Protein AF-A0A2N0QCL2-F1 (afdb_monomer_lite)

Structure (mmCIF, N/CA/C/O backbone):
data_AF-A0A2N0QCL2-F1
#
_entry.id   AF-A0A2N0QCL2-F1
#
loop_
_atom_site.group_PDB
_atom_site.id
_atom_site.type_symbol
_atom_site.label_atom_id
_atom_site.label_alt_id
_atom_site.label_comp_id
_atom_site.label_asym_id
_atom_site.label_entity_id
_atom_site.label_seq_id
_atom_site.pdbx_PDB_ins_code
_atom_site.Cartn_x
_atom_site.Cartn_y
_atom_site.Cartn_z
_atom_site.occupancy
_atom_site.B_iso_or_equiv
_atom_site.auth_seq_id
_atom_site.auth_comp_id
_atom_site.auth_asym_id
_atom_site.auth_atom_id
_atom_site.pdbx_PDB_model_num
ATOM 1 N N . MET A 1 1 ? 1.467 -8.585 22.815 1.00 69.25 1 MET A N 1
ATOM 2 C CA . MET A 1 1 ? 0.796 -7.620 21.915 1.00 69.25 1 MET A CA 1
ATOM 3 C C . MET A 1 1 ? 0.814 -8.079 20.454 1.00 69.25 1 MET A C 1
ATOM 5 O O . MET A 1 1 ? -0.259 -8.303 19.916 1.00 69.25 1 MET A O 1
ATOM 9 N N . SER A 1 2 ? 1.983 -8.338 19.846 1.00 77.62 2 SER A N 1
ATOM 10 C CA . SER A 1 2 ? 2.096 -8.771 18.433 1.00 77.62 2 SER A CA 1
ATOM 11 C C . SER A 1 2 ? 1.215 -9.978 18.052 1.00 77.62 2 SER A C 1
ATOM 13 O O . SER A 1 2 ? 0.513 -9.924 17.049 1.00 77.62 2 SER A O 1
ATOM 15 N N . LYS A 1 3 ? 1.160 -11.037 18.879 1.00 84.88 3 LYS A N 1
ATOM 16 C CA . LYS A 1 3 ? 0.309 -12.215 18.609 1.00 84.88 3 LYS A CA 1
ATOM 17 C C . LYS A 1 3 ? -1.187 -11.872 18.526 1.00 84.88 3 LYS A C 1
ATOM 19 O O . LYS A 1 3 ? -1.846 -12.278 17.580 1.00 84.88 3 LYS A O 1
ATOM 24 N N . ILE A 1 4 ? -1.681 -11.070 19.472 1.00 85.31 4 ILE A N 1
ATOM 25 C CA . ILE A 1 4 ? -3.083 -10.624 19.520 1.00 85.31 4 ILE A CA 1
ATOM 26 C C . ILE A 1 4 ? -3.417 -9.817 18.263 1.00 85.31 4 ILE A C 1
ATOM 28 O O . ILE A 1 4 ? -4.418 -10.077 17.612 1.00 85.31 4 ILE A O 1
ATOM 32 N N . TYR A 1 5 ? -2.547 -8.884 17.870 1.00 85.88 5 TYR A N 1
ATOM 33 C CA . TYR A 1 5 ? -2.770 -8.076 16.671 1.00 85.88 5 TYR A CA 1
ATOM 34 C C . TYR A 1 5 ? -2.738 -8.889 15.380 1.00 85.88 5 TYR A C 1
ATOM 36 O O . TYR A 1 5 ? -3.537 -8.631 14.489 1.00 85.88 5 TYR A O 1
ATOM 44 N N . ARG A 1 6 ? -1.879 -9.906 15.274 1.00 85.31 6 ARG A N 1
ATOM 45 C CA . ARG A 1 6 ? -1.911 -10.824 14.125 1.00 85.31 6 ARG A CA 1
ATOM 46 C C . ARG A 1 6 ? -3.223 -11.600 14.034 1.00 85.31 6 ARG A C 1
ATOM 48 O O . ARG A 1 6 ? -3.680 -11.867 12.929 1.00 85.31 6 ARG A O 1
ATOM 55 N N . GLU A 1 7 ? -3.812 -11.953 15.174 1.00 86.06 7 GLU A N 1
ATOM 56 C CA . GLU A 1 7 ? -5.092 -12.664 15.232 1.00 86.06 7 GLU A CA 1
ATOM 57 C C . GLU A 1 7 ? -6.291 -11.736 14.977 1.00 86.06 7 GLU A C 1
ATOM 59 O O . GLU A 1 7 ? -7.210 -12.145 14.271 1.00 86.06 7 GLU A O 1
ATOM 64 N N . LEU A 1 8 ? -6.268 -10.498 15.487 1.00 85.75 8 LEU A N 1
ATOM 65 C CA . LEU A 1 8 ? -7.333 -9.502 15.301 1.00 85.75 8 LEU A CA 1
ATOM 66 C C . LEU A 1 8 ? -7.323 -8.870 13.901 1.00 85.75 8 LEU A C 1
ATOM 68 O O . LEU A 1 8 ? -8.377 -8.626 13.327 1.00 85.75 8 LEU A O 1
ATOM 72 N N . CYS A 1 9 ? -6.141 -8.607 13.342 1.00 89.94 9 CYS A N 1
ATOM 73 C CA . CYS A 1 9 ? -5.954 -7.838 12.108 1.00 89.94 9 CYS A CA 1
ATOM 74 C C . CYS A 1 9 ? -5.579 -8.728 10.909 1.00 89.94 9 CYS A C 1
ATOM 76 O O . CYS A 1 9 ? -4.683 -8.394 10.135 1.00 89.94 9 CYS A O 1
ATOM 78 N N . GLN A 1 10 ? -6.242 -9.874 10.727 1.00 89.50 10 GLN A N 1
ATOM 79 C CA . GLN A 1 10 ? -5.926 -10.821 9.637 1.00 89.50 10 GLN A CA 1
ATOM 80 C C . GLN A 1 10 ? -6.165 -10.242 8.231 1.00 89.50 10 GLN A C 1
ATOM 82 O O . GLN A 1 10 ? -5.576 -10.683 7.246 1.00 89.50 10 GLN A O 1
ATOM 87 N N . ASN A 1 11 ? -7.032 -9.239 8.135 1.00 93.88 11 ASN A N 1
ATOM 88 C CA . ASN A 1 11 ? -7.346 -8.464 6.935 1.00 93.88 11 ASN A CA 1
ATOM 89 C C . ASN A 1 11 ? -6.356 -7.315 6.668 1.00 93.88 11 ASN A C 1
ATOM 91 O O . ASN A 1 11 ? -6.542 -6.581 5.693 1.00 93.88 11 ASN A O 1
ATOM 95 N N . VAL A 1 12 ? -5.330 -7.156 7.510 1.00 96.81 12 VAL A N 1
ATOM 96 C CA . VAL A 1 12 ? -4.362 -6.060 7.450 1.00 96.81 12 VAL A CA 1
ATOM 97 C C . VAL A 1 12 ? -2.973 -6.603 7.126 1.00 96.81 12 VAL A C 1
ATOM 99 O O . VAL A 1 12 ? -2.451 -7.473 7.824 1.00 96.81 12 VAL A O 1
ATOM 102 N N . ILE A 1 13 ? -2.346 -6.075 6.077 1.00 97.44 13 ILE A N 1
ATOM 103 C CA . ILE A 1 13 ? -1.001 -6.483 5.656 1.00 97.44 13 ILE A CA 1
ATOM 104 C C . ILE A 1 13 ? -0.098 -5.257 5.625 1.00 97.44 13 ILE A C 1
ATOM 106 O O . ILE A 1 13 ? -0.361 -4.302 4.896 1.00 97.44 13 ILE A O 1
ATOM 110 N N . ARG A 1 14 ? 1.006 -5.301 6.375 1.00 97.31 14 ARG A N 1
ATOM 111 C CA . ARG A 1 14 ? 2.082 -4.319 6.235 1.00 97.31 14 ARG A CA 1
ATOM 112 C C . ARG A 1 14 ? 3.007 -4.748 5.102 1.00 97.31 14 ARG A C 1
ATOM 114 O O . ARG A 1 14 ? 3.580 -5.837 5.157 1.00 97.31 14 ARG A O 1
ATOM 121 N N . VAL A 1 15 ? 3.186 -3.863 4.131 1.00 97.75 15 VAL A N 1
ATOM 122 C CA . VAL A 1 15 ? 4.059 -4.025 2.973 1.00 97.75 15 VAL A CA 1
ATOM 123 C C . VAL A 1 15 ? 5.296 -3.147 3.142 1.00 97.75 15 VAL A C 1
ATOM 125 O O . VAL A 1 15 ? 5.194 -1.937 3.324 1.00 97.75 15 VAL A O 1
ATOM 128 N N . SER A 1 16 ? 6.475 -3.753 3.076 1.00 96.12 16 SER A N 1
ATOM 129 C CA . SER A 1 16 ? 7.761 -3.048 3.110 1.00 96.12 16 SER A CA 1
ATOM 130 C C . SER A 1 16 ? 8.711 -3.639 2.074 1.00 96.12 16 SER A C 1
ATOM 132 O O . SER A 1 16 ? 8.380 -4.631 1.425 1.00 96.12 16 SER A O 1
ATOM 134 N N . SER A 1 17 ? 9.865 -3.013 1.858 1.00 94.75 17 SER A N 1
ATOM 135 C CA . SER A 1 17 ? 10.848 -3.504 0.892 1.00 94.75 17 SER A CA 1
ATOM 136 C C . SER A 1 17 ? 12.263 -3.073 1.251 1.00 94.75 17 SER A C 1
ATOM 138 O O . SER A 1 17 ? 12.421 -2.066 1.948 1.00 94.75 17 SER A O 1
ATOM 140 N N . ASP A 1 18 ? 13.267 -3.805 0.767 1.00 92.31 18 ASP A N 1
ATOM 141 C CA . ASP A 1 18 ? 14.685 -3.487 0.995 1.00 92.31 18 ASP A CA 1
ATOM 142 C C . ASP A 1 18 ? 15.023 -2.081 0.483 1.00 92.31 18 ASP A C 1
ATOM 144 O O . ASP A 1 18 ? 15.682 -1.294 1.157 1.00 92.31 18 ASP A O 1
ATOM 148 N N . LEU A 1 19 ? 14.529 -1.753 -0.716 1.00 91.38 19 LEU A N 1
ATOM 149 C CA . LEU A 1 19 ? 14.790 -0.488 -1.400 1.00 91.38 19 LEU A CA 1
ATOM 150 C C . LEU A 1 19 ? 13.501 0.144 -1.925 1.00 91.38 19 LEU A C 1
ATOM 152 O O . LEU A 1 19 ? 12.490 -0.529 -2.160 1.00 91.38 19 LEU A O 1
ATOM 156 N N . SER A 1 20 ? 13.553 1.457 -2.155 1.00 91.25 20 SER A N 1
ATOM 157 C CA . SER A 1 20 ? 12.496 2.155 -2.886 1.00 91.25 20 SER A CA 1
ATOM 158 C C . SER A 1 20 ? 12.409 1.649 -4.333 1.00 91.25 20 SER A C 1
ATOM 160 O O . SER A 1 20 ? 13.387 1.164 -4.896 1.00 91.25 20 SER A O 1
ATOM 162 N N . GLY A 1 21 ? 11.221 1.728 -4.934 1.00 89.88 21 GLY A N 1
ATOM 163 C CA . GLY A 1 21 ? 10.994 1.295 -6.319 1.00 89.88 21 GLY A CA 1
ATOM 164 C C . GLY A 1 21 ? 10.817 -0.215 -6.536 1.00 89.88 21 GLY A C 1
ATOM 165 O O . GLY A 1 21 ? 10.602 -0.633 -7.665 1.00 89.88 21 GLY A O 1
ATOM 166 N N . GLN A 1 22 ? 10.817 -1.047 -5.488 1.00 92.94 22 GLN A N 1
ATOM 167 C CA . GLN A 1 22 ? 10.642 -2.510 -5.608 1.00 92.94 22 GLN A CA 1
ATOM 168 C C . GLN A 1 22 ? 9.177 -2.981 -5.774 1.00 92.94 22 GLN A C 1
ATOM 170 O O . GLN A 1 22 ? 8.870 -4.150 -5.565 1.00 92.94 22 GLN A O 1
ATOM 175 N N . GLY A 1 23 ? 8.255 -2.086 -6.146 1.00 94.12 2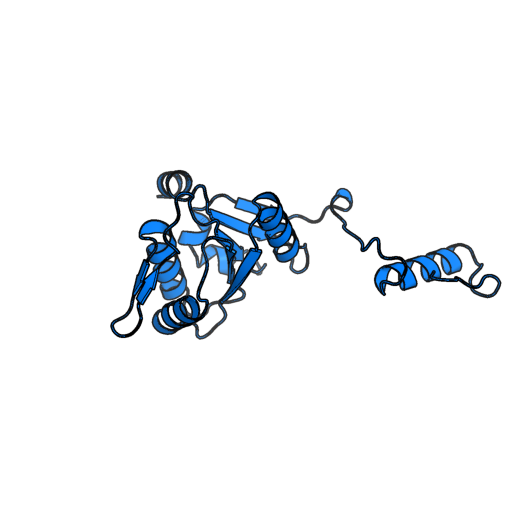3 GLY A N 1
ATOM 176 C CA . GLY A 1 23 ? 6.893 -2.469 -6.545 1.00 94.12 23 GLY A CA 1
ATOM 177 C C . GLY A 1 23 ? 5.877 -2.696 -5.417 1.00 94.12 23 GLY A C 1
ATOM 178 O O . GLY A 1 23 ? 4.867 -3.350 -5.659 1.00 94.12 23 GLY A O 1
ATOM 179 N N . LYS A 1 24 ? 6.085 -2.142 -4.211 1.00 95.94 24 LYS A N 1
ATOM 180 C CA . LYS A 1 24 ? 5.131 -2.238 -3.079 1.00 95.94 24 LYS A CA 1
ATOM 181 C C . LYS A 1 24 ? 3.706 -1.842 -3.477 1.00 95.94 24 LYS A C 1
ATOM 183 O O . LYS A 1 24 ? 2.782 -2.640 -3.331 1.00 95.94 24 LYS A O 1
ATOM 188 N N . THR A 1 25 ? 3.550 -0.655 -4.059 1.00 96.81 25 THR A N 1
ATOM 189 C CA . THR A 1 25 ? 2.250 -0.148 -4.509 1.00 96.81 25 THR A CA 1
ATOM 190 C C . THR A 1 25 ? 1.618 -1.043 -5.577 1.00 96.81 25 THR A C 1
ATOM 192 O O . THR A 1 25 ? 0.408 -1.257 -5.561 1.00 96.81 25 THR A O 1
ATOM 195 N N . GLU A 1 26 ? 2.414 -1.601 -6.492 1.00 95.25 26 GLU A N 1
ATOM 196 C CA . GLU A 1 26 ? 1.899 -2.480 -7.548 1.00 95.25 26 GLU A CA 1
ATOM 197 C C . GLU A 1 26 ? 1.416 -3.816 -6.977 1.00 95.25 26 GLU A C 1
ATOM 199 O O . GLU A 1 26 ? 0.309 -4.261 -7.274 1.00 95.25 26 GLU A O 1
ATOM 204 N N . TRP A 1 27 ? 2.178 -4.392 -6.046 1.00 96.06 27 TRP A N 1
ATOM 205 C CA . TRP A 1 27 ? 1.756 -5.576 -5.306 1.00 96.06 27 TRP A CA 1
ATOM 206 C C . TRP A 1 27 ? 0.440 -5.339 -4.545 1.00 96.06 27 TRP A C 1
ATOM 208 O O . TRP A 1 27 ? -0.441 -6.197 -4.560 1.00 96.06 27 TRP A O 1
ATOM 218 N N . ILE A 1 28 ? 0.256 -4.166 -3.923 1.00 97.94 28 ILE A N 1
ATOM 219 C CA . ILE A 1 28 ? -0.989 -3.808 -3.218 1.00 97.94 28 ILE A CA 1
ATOM 220 C C . ILE A 1 28 ? -2.177 -3.724 -4.182 1.00 97.94 28 ILE A C 1
ATOM 222 O O . ILE A 1 28 ? -3.268 -4.203 -3.848 1.00 97.94 28 ILE A O 1
ATOM 226 N N . LYS A 1 29 ? -1.989 -3.149 -5.378 1.00 97.06 29 LYS A N 1
ATOM 227 C CA . LYS A 1 29 ? -3.035 -3.128 -6.412 1.00 97.06 29 LYS A CA 1
ATOM 228 C C . LYS A 1 29 ? -3.433 -4.545 -6.804 1.00 97.06 29 LYS A C 1
ATOM 230 O O . LYS A 1 29 ? -4.614 -4.871 -6.765 1.00 97.06 29 LYS A O 1
ATOM 235 N N . GLU A 1 30 ? -2.465 -5.405 -7.104 1.00 95.75 30 GLU A N 1
ATOM 236 C CA . GLU A 1 30 ? -2.714 -6.802 -7.475 1.00 95.75 30 GLU A CA 1
ATOM 237 C C . GLU A 1 30 ? -3.406 -7.585 -6.357 1.00 95.75 30 GLU A C 1
ATOM 239 O O . GLU A 1 30 ? -4.395 -8.279 -6.599 1.00 95.75 30 GLU A O 1
ATOM 244 N N . ALA A 1 31 ? -2.941 -7.433 -5.115 1.00 97.00 31 ALA A N 1
ATOM 245 C CA . ALA A 1 31 ? -3.541 -8.068 -3.948 1.00 97.00 31 ALA A CA 1
ATOM 246 C C . ALA A 1 31 ? -4.987 -7.598 -3.719 1.00 97.00 31 ALA A C 1
ATOM 248 O O . ALA A 1 31 ? -5.844 -8.404 -3.342 1.00 97.00 31 ALA A O 1
ATOM 249 N N . SER A 1 32 ? -5.268 -6.316 -3.971 1.00 97.19 32 SER A N 1
ATOM 250 C CA . SER A 1 32 ? -6.617 -5.744 -3.921 1.00 97.19 32 SER A CA 1
ATOM 251 C C . SER A 1 32 ? -7.503 -6.299 -5.037 1.00 97.19 32 SER A C 1
ATOM 253 O O . SER A 1 32 ? -8.606 -6.774 -4.762 1.00 97.19 32 SER A O 1
ATOM 255 N N . PHE A 1 33 ? -7.008 -6.343 -6.277 1.00 96.56 33 PHE A N 1
ATOM 256 C CA . PHE A 1 33 ? -7.745 -6.887 -7.418 1.00 96.56 33 PHE A CA 1
ATOM 257 C C . PHE A 1 33 ? -8.042 -8.381 -7.273 1.00 96.56 33 PHE A C 1
ATOM 259 O O . PHE A 1 33 ? -9.161 -8.806 -7.555 1.00 96.56 33 PHE A O 1
ATOM 266 N N . ALA A 1 34 ? -7.107 -9.171 -6.737 1.00 96.44 34 ALA A N 1
ATOM 267 C CA . ALA A 1 34 ? -7.335 -10.582 -6.415 1.00 96.44 34 ALA A CA 1
ATOM 268 C C . ALA A 1 34 ? -8.482 -10.777 -5.403 1.00 96.44 34 ALA A C 1
ATOM 270 O O . ALA A 1 34 ? -9.162 -11.801 -5.410 1.00 96.44 34 ALA A O 1
ATOM 271 N N . LYS A 1 35 ? -8.736 -9.771 -4.556 1.00 94.94 35 LYS A N 1
ATOM 272 C CA . LYS A 1 35 ? -9.860 -9.710 -3.605 1.00 94.94 35 LYS A CA 1
ATOM 273 C C . LYS A 1 35 ? -11.104 -9.025 -4.179 1.00 94.94 35 LYS A C 1
ATOM 275 O O . LYS A 1 35 ? -12.062 -8.801 -3.442 1.00 94.94 35 LYS A O 1
ATOM 280 N N . LYS A 1 36 ? -11.102 -8.693 -5.475 1.00 95.62 36 LYS A N 1
ATOM 281 C CA . LYS A 1 36 ? -12.154 -7.930 -6.166 1.00 95.62 36 LYS A CA 1
ATOM 282 C C . LYS A 1 36 ? -12.425 -6.570 -5.503 1.00 95.62 36 LYS A C 1
ATOM 284 O O . LYS A 1 36 ? -13.572 -6.137 -5.422 1.00 95.62 36 LYS A O 1
ATOM 289 N N . LYS A 1 37 ? -11.374 -5.916 -4.998 1.00 96.31 37 LYS A N 1
ATOM 290 C CA . LYS A 1 37 ? -11.428 -4.585 -4.381 1.00 96.31 37 LYS A CA 1
ATOM 291 C C . LYS A 1 37 ? -10.654 -3.564 -5.207 1.00 96.31 37 LYS A C 1
ATOM 293 O O . LYS A 1 37 ? -9.654 -3.899 -5.841 1.00 96.31 37 LYS A O 1
ATOM 298 N N . ILE A 1 38 ? -11.101 -2.312 -5.152 1.00 96.25 38 ILE A N 1
ATOM 299 C CA . ILE A 1 38 ? -10.395 -1.165 -5.738 1.00 96.25 38 ILE A CA 1
ATOM 300 C C . ILE A 1 38 ? -9.546 -0.507 -4.636 1.00 96.25 38 ILE A C 1
ATOM 302 O O . ILE A 1 38 ? -10.113 -0.101 -3.623 1.00 96.25 38 ILE A O 1
ATOM 306 N N . PRO A 1 39 ? -8.217 -0.383 -4.783 1.00 97.12 39 PRO A N 1
ATOM 307 C CA . PRO A 1 39 ? -7.392 0.252 -3.760 1.00 97.12 39 PRO A CA 1
ATOM 308 C C . PRO A 1 39 ? -7.658 1.760 -3.687 1.00 97.12 39 PRO A C 1
ATOM 310 O O . PRO A 1 39 ? -7.592 2.470 -4.692 1.00 97.12 39 PRO A O 1
ATOM 313 N N . ARG A 1 40 ? -7.918 2.257 -2.478 1.00 97.56 40 ARG A N 1
ATOM 314 C CA . ARG A 1 40 ? -8.105 3.673 -2.157 1.00 97.56 40 ARG A CA 1
ATOM 315 C C . ARG A 1 40 ? -6.964 4.135 -1.256 1.00 97.56 40 ARG A C 1
ATOM 317 O O . ARG A 1 40 ? -6.845 3.678 -0.121 1.00 97.56 40 ARG A O 1
ATOM 324 N N . SER A 1 41 ? -6.124 5.027 -1.776 1.00 97.31 41 SER A N 1
ATOM 325 C CA . SER A 1 41 ? -4.902 5.459 -1.093 1.00 97.31 41 SER A CA 1
ATOM 326 C C . SER A 1 41 ? -5.133 6.622 -0.123 1.00 97.31 41 SER A C 1
ATOM 328 O O . SER A 1 41 ? -5.772 7.611 -0.476 1.00 97.31 41 SER A O 1
ATOM 330 N N . LEU A 1 42 ? -4.533 6.525 1.060 1.00 97.88 42 LEU A N 1
ATOM 331 C CA . LEU A 1 42 ? -4.364 7.567 2.066 1.00 97.88 42 LEU A CA 1
ATOM 332 C C . LEU A 1 42 ? -2.857 7.796 2.245 1.00 97.88 42 LEU A C 1
ATOM 334 O O . LEU A 1 42 ? -2.150 6.884 2.666 1.00 97.88 42 LEU A O 1
ATOM 338 N N . LEU A 1 43 ? -2.362 8.988 1.915 1.00 97.75 43 LEU A N 1
ATOM 339 C CA . LEU A 1 43 ? -0.952 9.345 2.091 1.00 97.75 43 LEU A CA 1
ATOM 340 C C . LEU A 1 43 ? -0.695 9.865 3.511 1.00 97.75 43 LEU A C 1
ATOM 342 O O . LEU A 1 43 ? -1.429 10.725 3.982 1.00 97.75 43 LEU A O 1
ATOM 346 N N . ILE A 1 44 ? 0.361 9.387 4.159 1.00 97.94 44 ILE A N 1
ATOM 347 C CA . ILE A 1 44 ? 0.889 9.923 5.413 1.00 97.94 44 ILE A CA 1
ATOM 348 C C . ILE A 1 44 ? 2.331 10.369 5.154 1.00 97.94 44 ILE A C 1
ATOM 350 O O . ILE A 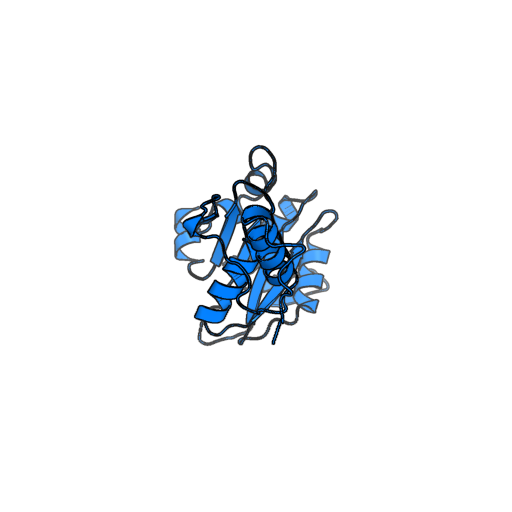1 44 ? 3.162 9.589 4.682 1.00 97.94 44 ILE A O 1
ATOM 354 N N . SER A 1 45 ? 2.596 11.638 5.434 1.00 96.56 45 SER A N 1
ATOM 355 C CA . SER A 1 45 ? 3.902 12.296 5.352 1.00 96.56 45 SER A CA 1
ATOM 356 C C . SER A 1 45 ? 4.101 13.170 6.592 1.00 96.56 45 SER A C 1
ATOM 358 O O . SER A 1 45 ? 3.252 13.183 7.480 1.00 96.56 45 SER A O 1
ATOM 360 N N . ASP A 1 46 ? 5.186 13.933 6.646 1.00 95.19 46 ASP A N 1
ATOM 361 C CA . ASP A 1 46 ? 5.448 14.855 7.758 1.00 95.19 46 ASP A CA 1
ATOM 362 C C . ASP A 1 46 ? 4.343 15.918 7.926 1.00 95.19 46 ASP A C 1
ATOM 364 O O . ASP A 1 46 ? 3.630 16.267 6.975 1.00 95.19 46 ASP A O 1
ATOM 368 N N . GLY A 1 47 ? 4.190 16.418 9.154 1.00 93.81 47 GLY A N 1
ATOM 369 C CA . GLY A 1 47 ? 3.152 17.365 9.563 1.00 93.81 47 GLY A CA 1
ATOM 370 C C . GLY A 1 47 ? 1.755 16.752 9.707 1.00 93.81 47 GLY A C 1
ATOM 371 O O . GLY A 1 47 ? 0.763 17.487 9.758 1.00 93.81 47 GLY A O 1
ATOM 372 N N . MET A 1 48 ? 1.650 15.421 9.732 1.00 94.62 48 MET A N 1
ATOM 373 C CA . MET A 1 48 ? 0.389 14.685 9.863 1.00 94.62 48 MET A CA 1
ATOM 374 C C . MET A 1 48 ? 0.055 14.377 11.325 1.00 94.62 48 MET A C 1
ATOM 376 O O . MET A 1 48 ? 0.041 13.222 11.744 1.00 94.62 48 MET A O 1
ATOM 380 N N . GLU A 1 49 ? -0.276 15.425 12.082 1.00 97.06 49 GLU A N 1
ATOM 381 C CA . GLU A 1 49 ? -0.870 15.299 13.419 1.00 97.06 49 GLU A CA 1
ATOM 382 C C . GLU A 1 49 ? -2.158 14.458 13.393 1.00 97.06 49 GLU A C 1
ATOM 384 O O . GLU A 1 49 ? -2.873 14.396 12.381 1.00 97.06 49 GLU A O 1
ATOM 389 N N . PHE A 1 50 ? -2.524 13.885 14.539 1.00 98.00 50 PHE A N 1
ATOM 390 C CA . PHE A 1 50 ? -3.665 12.979 14.673 1.00 98.00 50 PHE A CA 1
ATOM 391 C C . PHE A 1 50 ? -4.960 13.551 14.077 1.00 98.00 50 PHE A C 1
ATOM 393 O O . PHE A 1 50 ? -5.645 12.889 13.296 1.00 98.00 50 PHE A O 1
ATOM 400 N N . GLY A 1 51 ? -5.274 14.821 14.349 1.00 97.62 51 GLY A N 1
ATOM 401 C CA . GLY A 1 51 ? -6.476 15.454 13.802 1.00 97.62 51 GLY A CA 1
ATOM 402 C C . GLY A 1 51 ? -6.485 15.569 12.276 1.00 97.62 51 GLY A C 1
ATOM 403 O O . GLY A 1 51 ? -7.537 15.401 11.655 1.00 97.62 51 GLY A O 1
ATOM 404 N N . ARG A 1 52 ? -5.320 15.780 11.650 1.00 97.31 52 ARG A N 1
ATOM 405 C CA . ARG A 1 52 ? -5.192 15.783 10.185 1.00 97.31 52 ARG A CA 1
ATOM 406 C C . ARG A 1 52 ? -5.363 14.382 9.613 1.00 97.31 52 ARG A C 1
ATOM 408 O O . ARG A 1 52 ? -6.028 14.245 8.590 1.00 97.31 52 ARG A O 1
ATOM 415 N N . LEU A 1 53 ? -4.841 13.355 10.287 1.00 98.25 53 LEU A N 1
ATOM 416 C CA . LEU A 1 53 ? -5.038 11.955 9.900 1.00 98.25 53 LEU A CA 1
ATOM 417 C C . LEU A 1 53 ? -6.525 11.573 9.909 1.00 98.25 53 LEU A C 1
ATOM 419 O O . LEU A 1 53 ? -7.032 11.055 8.911 1.00 98.25 53 LEU A O 1
ATOM 423 N N . VAL A 1 54 ? -7.248 11.897 10.990 1.00 98.31 54 VAL A N 1
ATOM 424 C CA . VAL A 1 54 ? -8.697 11.645 11.099 1.00 98.31 54 VAL A CA 1
ATOM 425 C C . VAL A 1 54 ? -9.463 12.370 9.996 1.00 98.31 54 VAL A C 1
ATOM 427 O O . VAL A 1 54 ? -10.284 11.761 9.305 1.00 98.31 54 VAL A O 1
ATOM 430 N N . ARG A 1 55 ? -9.173 13.658 9.782 1.00 97.69 55 ARG A N 1
ATOM 431 C CA . ARG A 1 55 ? -9.826 14.456 8.742 1.00 97.69 55 ARG A CA 1
ATOM 432 C C . ARG A 1 55 ? -9.551 13.911 7.341 1.00 97.69 55 ARG A C 1
ATOM 434 O O . ARG A 1 55 ? -10.484 13.752 6.555 1.00 97.69 55 ARG A O 1
ATOM 441 N N . GLN A 1 56 ? -8.304 13.570 7.030 1.00 97.38 56 GLN A N 1
ATOM 442 C CA . GLN A 1 56 ? -7.948 13.017 5.726 1.00 97.38 56 GLN A CA 1
ATOM 443 C C . GLN A 1 56 ? -8.616 11.654 5.493 1.00 97.38 56 GLN A C 1
ATOM 445 O O . GLN A 1 56 ? -9.095 11.372 4.394 1.00 97.38 56 GLN A O 1
ATOM 450 N N . PHE A 1 57 ? -8.715 10.815 6.528 1.00 97.94 57 PHE A N 1
ATOM 451 C CA . PHE A 1 57 ? -9.437 9.548 6.436 1.00 97.94 57 PHE A CA 1
ATOM 452 C C . PHE A 1 57 ? -10.949 9.749 6.251 1.00 97.94 57 PHE A C 1
ATOM 454 O O . PHE A 1 57 ? -11.560 9.073 5.423 1.00 97.94 57 PHE A O 1
ATOM 461 N N . LYS A 1 58 ? -11.554 10.738 6.918 1.00 96.94 58 LYS A N 1
ATOM 462 C CA . LYS A 1 58 ? -12.949 11.147 6.679 1.00 96.94 58 LYS A CA 1
ATOM 463 C C . LYS A 1 58 ? -13.176 11.575 5.226 1.00 96.94 58 LYS A C 1
ATOM 465 O O . LYS A 1 58 ? -14.141 11.148 4.588 1.00 96.94 58 LYS A O 1
ATOM 470 N N . GLU A 1 59 ? -12.277 12.393 4.683 1.00 96.25 59 GLU A N 1
ATOM 471 C CA . GLU A 1 59 ? -12.330 12.885 3.300 1.00 96.25 59 GLU A CA 1
ATOM 472 C C . GLU A 1 59 ? -12.068 11.774 2.265 1.00 96.25 59 GLU A C 1
ATOM 474 O O . GLU A 1 59 ? -12.555 11.852 1.133 1.00 96.25 59 GLU A O 1
ATOM 479 N N . CYS A 1 60 ? -11.396 10.687 2.666 1.00 93.19 60 CYS A N 1
ATOM 480 C CA . CYS A 1 60 ? -11.162 9.506 1.837 1.00 93.19 60 CYS A CA 1
ATOM 481 C C . CYS A 1 60 ? -12.471 8.850 1.357 1.00 93.19 60 CYS A C 1
ATOM 483 O O . CYS A 1 60 ? -12.497 8.333 0.236 1.00 93.19 60 CYS A O 1
ATOM 485 N N . LYS A 1 61 ? -13.561 8.929 2.144 1.00 92.62 61 LYS A N 1
ATOM 486 C CA . LYS A 1 61 ? -14.901 8.383 1.824 1.00 92.62 61 LYS A CA 1
ATOM 487 C C . LYS A 1 61 ? -14.851 6.934 1.315 1.00 92.62 61 LYS A C 1
ATOM 489 O O . LYS A 1 61 ? -15.397 6.619 0.258 1.00 92.62 61 LYS A O 1
ATOM 494 N N . LEU A 1 62 ? -14.161 6.075 2.063 1.00 95.38 62 LEU A N 1
ATOM 495 C CA . LEU A 1 62 ? -13.936 4.674 1.709 1.00 95.38 62 LEU A CA 1
ATOM 496 C C . LEU A 1 62 ? -15.259 3.900 1.576 1.00 95.38 62 LEU A C 1
ATOM 498 O O . LEU A 1 62 ? -16.114 3.956 2.460 1.00 95.38 62 LEU A O 1
ATOM 502 N N . ARG A 1 63 ? -15.419 3.147 0.486 1.00 94.00 63 ARG A N 1
ATOM 503 C CA . ARG A 1 63 ? -16.607 2.318 0.212 1.00 94.00 63 ARG A CA 1
ATOM 504 C C . ARG A 1 63 ? -16.323 0.836 0.439 1.00 94.00 63 ARG A C 1
ATOM 506 O O . ARG A 1 63 ? -15.196 0.382 0.301 1.00 94.00 63 ARG A O 1
ATOM 513 N N . ALA A 1 64 ? -17.364 0.036 0.672 1.00 92.94 64 ALA A N 1
ATOM 514 C CA . ALA A 1 64 ? -17.225 -1.412 0.887 1.00 92.94 64 ALA A CA 1
ATOM 515 C C . ALA A 1 64 ? -16.609 -2.178 -0.309 1.00 92.94 64 ALA A C 1
ATOM 517 O O . ALA A 1 64 ? -16.063 -3.268 -0.137 1.00 92.94 64 ALA A O 1
ATOM 518 N N . VAL A 1 65 ? -16.677 -1.627 -1.527 1.00 94.19 65 VAL A N 1
ATOM 519 C CA . VAL A 1 65 ? -16.038 -2.188 -2.738 1.00 94.19 65 VAL A CA 1
ATOM 520 C C . VAL A 1 65 ? -14.541 -1.863 -2.838 1.00 94.19 65 VAL A C 1
ATOM 522 O O . VAL A 1 65 ? -13.858 -2.356 -3.734 1.00 94.19 65 VAL A O 1
ATOM 525 N N . GLU A 1 66 ? -14.020 -1.048 -1.924 1.00 96.56 66 GLU A N 1
ATOM 526 C CA . GLU A 1 66 ? -12.635 -0.590 -1.908 1.00 96.56 66 GLU A CA 1
ATOM 527 C C . GLU A 1 66 ? -11.825 -1.308 -0.819 1.00 96.56 66 GLU A C 1
ATOM 529 O O . GLU A 1 66 ? -12.357 -1.788 0.183 1.00 96.56 66 GLU A O 1
ATOM 534 N N . SER A 1 67 ? -10.518 -1.411 -1.039 1.00 97.75 67 SER A N 1
ATOM 535 C CA . SER A 1 67 ? -9.527 -1.719 -0.006 1.00 97.75 67 SER A CA 1
ATOM 536 C C . SER A 1 67 ? -8.835 -0.422 0.398 1.00 97.75 67 SER A C 1
ATOM 538 O O . SER A 1 67 ? -8.647 0.472 -0.428 1.00 97.75 67 SER A O 1
ATOM 540 N N . LEU A 1 68 ? -8.442 -0.304 1.662 1.00 98.31 68 LEU A N 1
ATOM 541 C CA . LEU A 1 68 ? -7.693 0.852 2.135 1.00 98.31 68 LEU A CA 1
ATOM 542 C C . LEU A 1 68 ? -6.200 0.621 1.910 1.00 98.31 68 LEU A C 1
ATOM 544 O O . LEU A 1 68 ? -5.653 -0.391 2.338 1.00 98.31 68 LEU A O 1
ATOM 548 N N . HIS A 1 69 ? -5.536 1.574 1.275 1.00 98.56 69 HIS A N 1
ATOM 549 C CA . HIS A 1 69 ? -4.089 1.605 1.137 1.00 98.56 69 HIS A CA 1
ATOM 550 C C . HIS A 1 69 ? -3.544 2.801 1.923 1.00 98.56 69 HIS A C 1
ATOM 552 O O . HIS A 1 69 ? -3.695 3.940 1.502 1.00 98.56 69 HIS A O 1
ATOM 558 N N . ILE A 1 70 ? -2.927 2.556 3.074 1.00 98.50 70 ILE A N 1
ATOM 559 C CA . ILE A 1 70 ? -2.251 3.582 3.873 1.00 98.50 70 ILE A CA 1
ATOM 560 C C . ILE A 1 70 ? -0.789 3.614 3.434 1.00 98.50 70 ILE A C 1
ATOM 562 O O . ILE A 1 70 ? -0.063 2.654 3.673 1.00 98.50 70 ILE A O 1
ATOM 566 N N . ASN A 1 71 ? -0.368 4.695 2.787 1.00 98.25 71 ASN A N 1
ATOM 567 C CA . ASN A 1 71 ? 0.998 4.883 2.313 1.00 98.25 71 ASN A CA 1
ATOM 568 C C . ASN A 1 71 ? 1.748 5.830 3.248 1.00 98.25 71 ASN A C 1
ATOM 570 O O . ASN A 1 71 ? 1.496 7.032 3.219 1.00 98.25 71 ASN A O 1
ATOM 574 N N . ILE A 1 72 ? 2.652 5.296 4.065 1.00 97.94 72 ILE A N 1
ATOM 575 C CA . ILE A 1 72 ? 3.439 6.060 5.034 1.00 97.94 72 ILE A CA 1
ATOM 576 C C . ILE A 1 72 ? 4.826 6.306 4.450 1.00 97.94 72 ILE A C 1
ATOM 578 O O . ILE A 1 72 ? 5.667 5.404 4.395 1.00 97.94 72 ILE A O 1
ATOM 582 N N . VAL A 1 73 ? 5.045 7.539 3.996 1.00 96.69 73 VAL A N 1
ATOM 583 C CA . VAL A 1 73 ? 6.283 7.964 3.330 1.00 96.69 73 VAL A CA 1
ATOM 584 C C . VAL A 1 73 ? 7.289 8.524 4.331 1.00 96.69 73 VAL A C 1
ATOM 586 O O . VAL A 1 73 ? 8.475 8.206 4.259 1.00 96.69 73 VAL A O 1
ATOM 589 N N . SER A 1 74 ? 6.807 9.324 5.275 1.00 96.00 74 SER A N 1
ATOM 590 C CA . SER A 1 74 ? 7.565 9.903 6.383 1.00 96.00 74 SER A CA 1
ATOM 591 C C . SER A 1 74 ? 6.612 10.241 7.533 1.00 96.00 74 SER A C 1
ATOM 593 O O . SER A 1 74 ? 5.392 10.155 7.374 1.00 96.00 74 SER A O 1
ATOM 595 N N . SER A 1 75 ? 7.165 10.526 8.710 1.00 94.75 75 SER A N 1
ATOM 596 C CA . SER A 1 75 ? 6.400 10.938 9.885 1.00 94.75 75 SER A CA 1
ATOM 597 C C . SER A 1 75 ? 7.335 11.564 10.914 1.00 94.75 75 SER A C 1
ATOM 599 O O . SER A 1 75 ? 8.161 10.867 11.508 1.00 94.75 75 SER A O 1
ATOM 601 N N . ASP A 1 76 ? 7.135 12.844 11.190 1.00 95.31 76 ASP A N 1
ATOM 602 C CA . ASP A 1 76 ? 7.725 13.584 12.304 1.00 95.31 76 ASP A CA 1
ATOM 603 C C . ASP A 1 76 ? 6.892 13.485 13.596 1.00 95.31 76 ASP A C 1
ATOM 605 O O . ASP A 1 76 ? 7.380 13.878 14.654 1.00 95.31 76 ASP A O 1
ATOM 609 N N . HIS A 1 77 ? 5.670 12.933 13.534 1.00 96.12 77 HIS A N 1
ATOM 610 C CA . HIS A 1 77 ? 4.777 12.678 14.685 1.00 96.12 77 HIS A CA 1
ATOM 611 C C . HIS A 1 77 ? 4.355 11.193 14.754 1.00 96.12 77 HIS A C 1
ATOM 613 O O . HIS A 1 77 ? 3.184 10.844 14.566 1.00 96.12 77 HIS A O 1
ATOM 619 N N . PRO A 1 78 ? 5.307 10.257 14.937 1.00 96.19 78 PRO A N 1
ATOM 620 C CA . PRO A 1 78 ? 5.029 8.821 14.884 1.00 96.19 78 PRO A CA 1
ATOM 621 C C . PRO A 1 78 ? 4.017 8.350 15.940 1.00 96.19 78 PRO A C 1
ATOM 623 O O . PRO A 1 78 ? 3.306 7.372 15.710 1.00 96.19 78 PRO A O 1
ATOM 626 N N . GLU A 1 79 ? 3.921 9.010 17.091 1.00 97.50 79 GLU A N 1
ATOM 627 C CA . GLU A 1 79 ? 2.922 8.744 18.128 1.00 97.50 79 GLU A CA 1
ATOM 628 C C . GLU A 1 79 ? 1.488 8.931 17.622 1.00 97.50 79 GLU A C 1
ATOM 630 O O . GLU A 1 79 ? 0.646 8.063 17.856 1.00 97.50 79 GLU A O 1
ATOM 635 N N . ASP A 1 80 ? 1.237 9.984 16.847 1.00 97.94 80 ASP A N 1
ATOM 636 C CA . ASP A 1 80 ? -0.072 10.275 16.267 1.00 97.94 80 ASP A CA 1
ATOM 637 C C . ASP A 1 80 ? -0.429 9.267 15.176 1.00 97.94 80 ASP A C 1
ATOM 639 O O . ASP A 1 80 ? -1.553 8.761 15.129 1.00 97.94 80 ASP A O 1
ATOM 643 N N . VAL A 1 81 ? 0.545 8.894 14.340 1.00 98.06 81 VAL A N 1
ATOM 644 C CA . VAL A 1 81 ? 0.368 7.829 13.345 1.00 98.06 81 VAL A CA 1
ATOM 645 C C . VAL A 1 81 ? 0.072 6.494 14.030 1.00 98.06 81 VAL A C 1
ATOM 647 O O . VAL A 1 81 ? -0.829 5.771 13.607 1.00 98.06 81 VAL A O 1
ATOM 650 N N . ASN A 1 82 ? 0.778 6.156 15.112 1.00 97.19 82 ASN A N 1
ATOM 651 C CA . ASN A 1 82 ? 0.504 4.940 15.876 1.00 97.19 82 ASN A CA 1
ATOM 652 C C . ASN A 1 82 ? -0.876 4.973 16.535 1.00 97.19 82 ASN A C 1
ATOM 654 O O . ASN A 1 82 ? -1.571 3.961 16.478 1.00 97.19 82 ASN A O 1
ATOM 658 N N . MET A 1 83 ? -1.289 6.098 17.125 1.00 97.44 83 MET A N 1
ATOM 659 C CA . MET A 1 83 ? -2.621 6.241 17.718 1.00 97.44 83 MET A CA 1
ATOM 660 C C . MET A 1 83 ? -3.708 6.065 16.655 1.00 97.44 83 MET A C 1
ATOM 662 O O . MET A 1 83 ? -4.641 5.286 16.839 1.00 97.44 83 MET A O 1
ATOM 666 N N . PHE A 1 84 ? -3.535 6.705 15.498 1.00 98.25 84 PHE A N 1
ATOM 667 C CA . PHE A 1 84 ? -4.436 6.563 14.359 1.00 98.25 84 PHE A CA 1
ATOM 668 C C . PHE A 1 84 ? -4.539 5.109 13.886 1.00 98.25 84 PHE A C 1
ATOM 670 O O . PHE A 1 84 ? -5.641 4.594 13.703 1.00 98.25 84 PHE A O 1
ATOM 677 N N . LEU A 1 85 ? -3.405 4.416 13.723 1.00 97.19 85 LEU A N 1
ATOM 678 C CA . LEU A 1 85 ? -3.396 3.001 13.352 1.00 97.19 85 LEU A CA 1
ATOM 679 C C . LEU A 1 85 ? -4.030 2.123 14.439 1.00 97.19 85 LEU A C 1
ATOM 681 O O . LEU A 1 85 ? -4.771 1.201 14.116 1.00 97.19 85 LEU A O 1
ATOM 685 N N . PHE A 1 86 ? -3.768 2.390 15.716 1.00 95.69 86 PHE A N 1
ATOM 686 C CA . PHE A 1 86 ? -4.368 1.651 16.823 1.00 95.69 86 PHE A CA 1
ATOM 687 C C . PHE A 1 86 ? -5.895 1.750 16.793 1.00 95.69 86 PHE A C 1
ATOM 689 O O . PHE A 1 86 ? -6.571 0.718 16.756 1.00 95.69 86 PHE A O 1
ATOM 696 N N . GLU A 1 87 ? -6.427 2.971 16.768 1.00 96.62 87 GLU A N 1
ATOM 697 C CA . GLU A 1 87 ? -7.865 3.224 16.761 1.00 96.62 87 GLU A CA 1
ATOM 698 C C . GLU A 1 87 ? -8.524 2.633 15.511 1.00 96.62 87 GLU A C 1
ATOM 700 O O . GLU A 1 87 ? -9.462 1.841 15.615 1.00 96.62 87 GLU A O 1
ATOM 705 N N . LEU A 1 88 ? -7.974 2.912 14.326 1.00 96.50 88 LEU A N 1
ATOM 706 C CA . LEU A 1 88 ? -8.553 2.440 13.074 1.00 96.50 88 LEU A CA 1
ATOM 707 C C . LEU A 1 88 ? -8.572 0.911 12.977 1.00 96.50 88 LEU A C 1
ATOM 709 O O . LEU A 1 88 ? -9.579 0.338 12.565 1.00 96.50 88 LEU A O 1
ATOM 713 N N . LEU A 1 89 ? -7.468 0.244 13.322 1.00 94.81 89 LEU A N 1
ATOM 714 C CA . LEU A 1 89 ? -7.342 -1.204 13.138 1.00 94.81 89 LEU A CA 1
ATOM 715 C C . LEU A 1 89 ? -8.062 -2.000 14.231 1.00 94.81 89 LEU A C 1
ATOM 717 O O . LEU A 1 89 ? -8.548 -3.096 13.960 1.00 94.81 89 LEU A O 1
ATOM 721 N N . THR A 1 90 ? -8.138 -1.462 15.449 1.00 92.12 90 THR A N 1
ATOM 722 C CA . THR A 1 90 ? -8.744 -2.162 16.594 1.00 92.12 90 THR A CA 1
ATOM 723 C C . THR A 1 90 ? -10.224 -1.860 16.728 1.00 92.12 90 THR A C 1
ATOM 725 O O . THR A 1 90 ? -11.015 -2.759 17.005 1.00 92.12 90 THR A O 1
ATOM 728 N N . LEU A 1 91 ? -10.598 -0.591 16.562 1.00 93.31 91 LEU A N 1
ATOM 729 C CA . LEU A 1 91 ? -11.954 -0.108 16.805 1.00 93.31 91 LEU A CA 1
ATOM 730 C C . LEU A 1 91 ? -12.747 0.037 15.503 1.00 93.31 91 LEU A C 1
ATOM 732 O O . LEU A 1 91 ? -13.974 0.072 15.533 1.00 93.31 91 LEU A O 1
ATOM 736 N N . GLY A 1 92 ? -12.067 0.14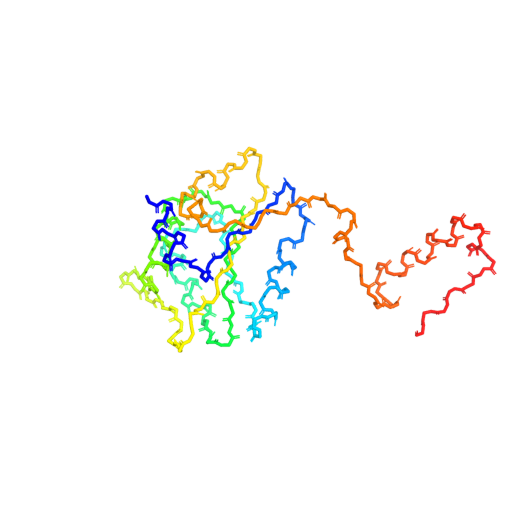0 14.356 1.00 94.50 92 GLY A N 1
ATOM 737 C CA . GLY A 1 92 ? -12.710 0.427 13.072 1.00 94.50 92 GLY A CA 1
ATOM 738 C C . GLY A 1 92 ? -13.215 1.866 12.947 1.00 94.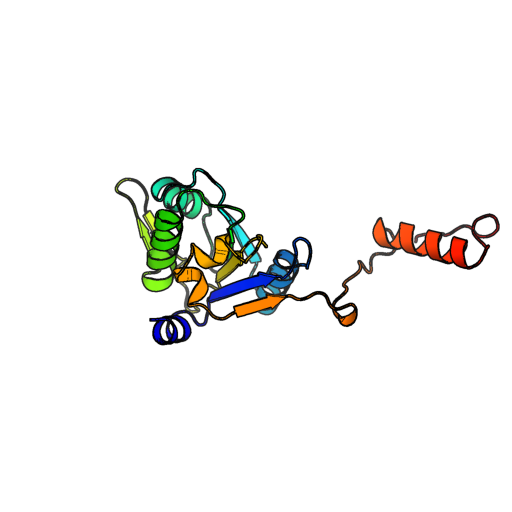50 92 GLY A C 1
ATOM 739 O O . GLY A 1 92 ? -13.924 2.182 11.991 1.00 94.50 92 GLY A O 1
ATOM 740 N N . ILE A 1 93 ? -12.859 2.730 13.896 1.00 95.88 93 ILE A N 1
ATOM 741 C CA . ILE A 1 93 ? -13.272 4.127 13.999 1.00 95.88 93 ILE A CA 1
ATOM 742 C C . ILE A 1 93 ? -12.098 4.952 14.512 1.00 95.88 93 ILE A C 1
ATOM 744 O O . ILE A 1 93 ? -11.329 4.481 15.342 1.00 95.88 93 ILE A O 1
ATOM 748 N N . VAL A 1 94 ? -11.984 6.175 14.009 1.00 97.69 94 VAL A N 1
ATOM 749 C CA . VAL A 1 94 ? -11.062 7.200 14.496 1.00 97.69 94 VAL A CA 1
ATOM 750 C C . VAL A 1 94 ? -11.841 8.488 14.715 1.00 97.69 94 VAL A C 1
ATOM 752 O O . VAL A 1 94 ? -12.729 8.828 13.920 1.00 97.69 94 VAL A O 1
ATOM 755 N N . SER A 1 95 ? -11.544 9.207 15.794 1.00 96.94 95 SER A N 1
ATOM 756 C CA . SER A 1 95 ? -12.309 10.409 16.133 1.00 96.94 95 SER A CA 1
ATOM 757 C C . SER A 1 95 ? -11.496 11.483 16.835 1.00 96.94 95 SER A C 1
ATOM 759 O O . SER A 1 95 ? -10.686 11.201 17.709 1.00 96.94 95 SER A O 1
ATOM 761 N N . THR A 1 96 ? -11.801 12.732 16.508 1.00 96.81 96 THR A N 1
ATOM 762 C CA . THR A 1 96 ? -11.454 13.918 17.290 1.00 96.81 96 THR A CA 1
ATOM 763 C C . THR A 1 96 ? -12.727 14.594 17.796 1.00 96.81 96 THR A C 1
ATOM 765 O O . THR A 1 96 ? -13.842 14.143 17.538 1.00 96.81 96 THR A O 1
ATOM 768 N N . ASN A 1 97 ? -12.577 15.738 18.463 1.00 93.12 97 ASN A N 1
ATOM 769 C CA . ASN A 1 97 ? -13.709 16.563 18.892 1.00 93.12 97 ASN A CA 1
ATOM 770 C C . ASN A 1 97 ? -14.539 17.133 17.721 1.00 93.12 97 ASN A C 1
ATOM 772 O O . ASN A 1 97 ? -15.634 17.639 17.951 1.00 93.12 97 ASN A O 1
ATOM 776 N N . VAL A 1 98 ? -14.017 17.104 16.488 1.00 94.06 98 VAL A N 1
ATOM 777 C CA . VAL A 1 98 ? -14.635 17.746 15.311 1.00 94.06 98 VAL A CA 1
ATOM 778 C C . VAL A 1 98 ? -14.940 16.741 14.199 1.00 94.06 98 VAL A C 1
ATOM 780 O O . VAL A 1 98 ? -15.947 16.866 13.500 1.00 94.06 98 VAL A O 1
ATOM 783 N N . ASP A 1 99 ? -14.088 15.730 14.031 1.00 96.88 99 ASP A N 1
ATOM 784 C CA . ASP A 1 99 ? -14.180 14.763 12.944 1.00 96.88 99 ASP A CA 1
ATOM 785 C C . ASP A 1 99 ? -14.308 13.338 13.475 1.00 96.88 99 ASP A C 1
ATOM 787 O O . ASP A 1 99 ? -13.628 12.946 14.414 1.00 96.88 99 ASP A O 1
ATOM 791 N N . ILE A 1 100 ? -15.161 12.546 12.829 1.00 96.50 100 ILE A N 1
ATOM 792 C CA . ILE A 1 100 ? -15.305 11.111 13.072 1.00 96.50 100 ILE A CA 1
ATOM 793 C C . ILE A 1 100 ? -15.281 10.420 11.715 1.00 96.50 100 ILE A C 1
ATOM 795 O O . ILE A 1 100 ? -15.936 10.877 10.770 1.00 96.50 100 ILE A O 1
ATOM 799 N N . ALA A 1 101 ? -14.536 9.324 11.619 1.00 96.56 101 ALA A N 1
ATOM 800 C CA . ALA A 1 101 ? -14.490 8.489 10.433 1.00 96.56 101 ALA A CA 1
ATOM 801 C C . ALA A 1 101 ? -14.423 7.011 10.810 1.00 96.56 101 ALA A C 1
ATOM 803 O O . ALA A 1 101 ? -13.678 6.615 11.703 1.00 96.56 101 ALA A O 1
ATOM 804 N N . CYS A 1 102 ? -15.193 6.196 10.094 1.00 95.56 102 CYS A N 1
ATOM 805 C CA . CYS A 1 102 ? -15.307 4.764 10.338 1.00 95.56 102 CYS A CA 1
ATOM 806 C C . CYS A 1 102 ? -14.946 3.986 9.076 1.00 95.56 102 CYS A C 1
ATOM 808 O O . CYS A 1 102 ? -15.172 4.454 7.956 1.00 95.56 102 CYS A O 1
ATOM 810 N N . LEU A 1 103 ? -14.453 2.764 9.257 1.00 95.62 103 LEU A N 1
ATOM 811 C CA . LEU A 1 103 ? -14.445 1.777 8.186 1.00 95.62 103 LEU A CA 1
ATOM 812 C C . LEU A 1 103 ? -15.890 1.512 7.720 1.00 95.62 103 LEU A C 1
ATOM 814 O O . LEU A 1 103 ? -16.819 1.552 8.533 1.00 95.62 103 LEU A O 1
ATOM 818 N N . PRO A 1 104 ? -16.108 1.248 6.419 1.00 92.44 104 PRO A N 1
ATOM 819 C CA . PRO A 1 104 ? -17.445 1.016 5.901 1.00 92.44 104 PRO A CA 1
ATOM 820 C C . PRO A 1 104 ? -18.060 -0.240 6.542 1.00 92.44 104 PRO A C 1
ATOM 822 O O . PRO A 1 104 ? -17.392 -1.278 6.607 1.00 92.44 104 PRO A O 1
ATOM 825 N N . PRO A 1 105 ? -19.334 -0.187 6.972 1.00 85.56 105 PRO A N 1
ATOM 826 C CA . PRO A 1 105 ? -20.039 -1.373 7.437 1.00 85.56 105 PRO A CA 1
ATOM 827 C C . PRO A 1 105 ? -20.177 -2.361 6.274 1.00 85.56 105 PRO A C 1
ATOM 829 O O . PRO A 1 105 ? -20.597 -1.995 5.175 1.00 85.56 105 PRO A O 1
ATOM 832 N N . SER A 1 106 ? -19.773 -3.608 6.495 1.00 80.44 106 SER A N 1
ATOM 833 C CA . SER A 1 106 ? -19.732 -4.639 5.458 1.00 80.44 106 SER A CA 1
ATOM 834 C C . SER A 1 106 ? -19.784 -6.026 6.093 1.00 80.44 106 SER A C 1
ATOM 836 O O . SER A 1 106 ? -19.215 -6.242 7.160 1.00 80.44 106 SER A O 1
ATOM 838 N N . GLU A 1 107 ? -20.435 -6.975 5.413 1.00 80.38 107 GLU A N 1
ATOM 839 C CA . GLU A 1 107 ? -20.478 -8.390 5.815 1.00 80.38 107 GLU A CA 1
ATOM 840 C C . GLU A 1 107 ? -19.077 -9.020 5.857 1.00 80.38 107 GLU A C 1
ATOM 842 O O . GLU A 1 107 ? -18.815 -9.931 6.637 1.00 80.38 107 GLU A O 1
ATOM 847 N N . THR A 1 108 ? -18.156 -8.510 5.032 1.00 83.50 108 THR A N 1
ATOM 848 C CA . THR A 1 108 ? -16.744 -8.910 5.030 1.00 83.50 108 THR A CA 1
ATOM 849 C C . THR A 1 108 ? -15.853 -7.806 5.597 1.00 83.50 108 THR A C 1
ATOM 851 O O . THR A 1 108 ? -16.087 -6.639 5.259 1.00 83.50 108 THR A O 1
ATOM 854 N N . PRO A 1 109 ? -14.779 -8.137 6.339 1.00 87.69 109 PRO A N 1
ATOM 855 C CA . PRO A 1 109 ? -13.804 -7.154 6.804 1.00 87.69 109 PRO A CA 1
ATOM 856 C C . PRO A 1 109 ? -13.221 -6.309 5.662 1.00 87.69 109 PRO A C 1
ATOM 858 O O . PRO A 1 109 ? -12.961 -6.812 4.566 1.00 87.69 109 PRO A O 1
ATOM 861 N N . THR A 1 110 ? -12.971 -5.025 5.926 1.00 94.62 110 THR A N 1
ATOM 862 C CA . THR A 1 110 ? -12.271 -4.144 4.978 1.00 94.62 110 THR A CA 1
ATOM 863 C C . THR A 1 110 ? -10.812 -4.574 4.873 1.00 94.62 110 THR A C 1
ATOM 865 O O . THR A 1 110 ? -10.128 -4.654 5.887 1.00 94.62 110 THR A O 1
ATOM 868 N N . TYR A 1 111 ? -10.302 -4.838 3.670 1.00 96.88 111 TYR A N 1
ATOM 869 C CA . TYR A 1 111 ? -8.877 -5.133 3.497 1.00 96.88 111 TYR A CA 1
ATOM 870 C C . TYR A 1 111 ? -8.050 -3.857 3.605 1.00 96.88 111 TYR A C 1
ATOM 872 O O . TYR A 1 111 ? -8.363 -2.870 2.937 1.00 96.88 111 TYR A O 1
ATOM 880 N N . ILE A 1 112 ? -6.996 -3.895 4.419 1.00 97.81 112 ILE A N 1
ATOM 881 C CA . ILE A 1 112 ? -6.125 -2.747 4.672 1.00 97.81 112 ILE A CA 1
ATOM 882 C C . ILE A 1 112 ? -4.682 -3.136 4.350 1.00 97.81 112 ILE A C 1
ATOM 884 O O . ILE A 1 112 ? -4.163 -4.142 4.831 1.00 97.81 112 ILE A O 1
ATOM 888 N N . PHE A 1 113 ? -4.018 -2.323 3.543 1.00 98.44 113 PHE A N 1
ATOM 889 C CA . PHE A 1 113 ? -2.609 -2.466 3.215 1.00 98.44 113 PHE A CA 1
ATOM 890 C C . PHE A 1 113 ? -1.862 -1.254 3.747 1.00 98.44 113 PHE A C 1
ATOM 892 O O . PHE A 1 113 ? -2.235 -0.126 3.438 1.00 98.44 113 PHE A O 1
ATOM 899 N N . ILE A 1 114 ? -0.823 -1.484 4.543 1.00 98.31 114 ILE A N 1
ATOM 900 C CA . ILE A 1 114 ? 0.019 -0.420 5.090 1.00 98.31 114 ILE A CA 1
ATOM 901 C C . ILE A 1 114 ? 1.367 -0.486 4.389 1.00 98.31 114 ILE A C 1
ATOM 903 O O . ILE A 1 114 ? 2.188 -1.347 4.703 1.00 98.31 114 ILE A O 1
ATOM 907 N N . GLU A 1 115 ? 1.572 0.387 3.412 1.00 98.31 115 GLU A N 1
ATOM 908 C CA . GLU A 1 115 ? 2.849 0.558 2.731 1.00 98.31 115 GLU A CA 1
ATOM 909 C C . GLU A 1 115 ? 3.757 1.445 3.585 1.00 98.31 115 GLU A C 1
ATOM 911 O O . GLU A 1 115 ? 3.399 2.574 3.906 1.00 98.31 115 GLU A O 1
ATOM 916 N N . ILE A 1 116 ? 4.930 0.931 3.957 1.00 97.25 116 ILE A N 1
ATOM 917 C CA . ILE A 1 116 ? 5.957 1.697 4.670 1.00 97.25 116 ILE A CA 1
ATOM 918 C C . ILE A 1 116 ? 7.103 1.986 3.704 1.00 97.25 116 ILE A C 1
ATOM 920 O O . ILE A 1 116 ? 7.645 1.061 3.081 1.00 97.25 116 ILE A O 1
ATOM 924 N N . ALA A 1 117 ? 7.482 3.258 3.576 1.00 96.06 117 ALA A N 1
ATOM 925 C CA . ALA A 1 117 ? 8.641 3.646 2.787 1.00 96.06 117 ALA A CA 1
ATOM 926 C C . ALA A 1 117 ? 9.927 2.983 3.301 1.00 96.06 117 ALA A C 1
ATOM 928 O O . ALA A 1 117 ? 10.129 2.766 4.496 1.00 96.06 117 ALA A O 1
ATOM 929 N N . SER A 1 118 ? 10.810 2.652 2.362 1.00 91.75 118 SER A N 1
ATOM 930 C CA . SER A 1 118 ? 12.113 2.071 2.672 1.00 91.75 118 SER A CA 1
ATOM 931 C C . SER A 1 118 ? 13.038 3.180 3.168 1.00 91.75 118 SER A C 1
ATOM 933 O O . SER A 1 118 ? 13.430 4.045 2.387 1.00 91.75 118 SER A O 1
ATOM 935 N N . THR A 1 119 ? 13.378 3.157 4.454 1.00 89.62 119 THR A N 1
ATOM 936 C CA . THR A 1 119 ? 14.337 4.081 5.074 1.00 89.62 119 THR A CA 1
ATOM 937 C C . THR A 1 119 ? 15.588 3.336 5.523 1.00 89.62 119 THR A C 1
ATOM 939 O O . THR A 1 119 ? 15.533 2.136 5.804 1.00 89.62 119 THR A O 1
ATOM 942 N N . THR A 1 120 ? 16.704 4.055 5.658 1.00 83.56 120 THR A N 1
ATOM 943 C CA . THR A 1 120 ? 17.932 3.528 6.269 1.00 83.56 120 THR A CA 1
ATOM 944 C C . THR A 1 120 ? 17.611 2.888 7.620 1.00 83.56 120 THR A C 1
ATOM 946 O O . THR A 1 120 ? 16.826 3.440 8.396 1.00 83.56 120 THR A O 1
ATOM 949 N N . GLU A 1 121 ? 18.146 1.687 7.855 1.00 83.75 121 GLU A N 1
ATOM 950 C CA . GLU A 1 121 ? 17.939 0.903 9.087 1.00 83.75 121 GLU A CA 1
ATOM 951 C C . GLU A 1 121 ? 16.463 0.689 9.477 1.00 83.75 121 GLU A C 1
ATOM 953 O O . GLU A 1 121 ? 16.146 0.398 10.627 1.00 83.75 121 GLU A O 1
ATOM 958 N N . GLN A 1 122 ? 15.538 0.827 8.518 1.00 84.88 122 GLN A N 1
ATOM 959 C CA . GLN A 1 122 ? 14.096 0.738 8.753 1.00 84.88 122 GLN A CA 1
ATOM 960 C C . GLN A 1 122 ? 13.587 1.711 9.836 1.00 84.88 122 GLN A C 1
ATOM 962 O O . GLN A 1 122 ? 12.582 1.429 10.485 1.00 84.88 122 GLN A O 1
ATOM 967 N N . HIS A 1 123 ? 14.242 2.869 10.013 1.00 91.81 123 HIS A N 1
ATOM 968 C CA . HIS A 1 123 ? 13.878 3.878 11.017 1.00 91.81 123 HIS A CA 1
ATOM 969 C C . HIS A 1 123 ? 12.368 4.183 11.078 1.00 91.81 123 HIS A C 1
ATOM 971 O O . HIS A 1 123 ? 11.792 4.183 12.163 1.00 91.81 123 HIS A O 1
ATOM 977 N N . LEU A 1 124 ? 11.707 4.375 9.928 1.00 94.56 124 LEU A N 1
ATOM 978 C CA . LEU A 1 124 ? 10.265 4.652 9.882 1.00 94.56 124 LEU A CA 1
ATOM 979 C C . LEU A 1 124 ? 9.411 3.470 10.363 1.00 94.56 124 LEU A C 1
ATOM 981 O O . LEU A 1 124 ? 8.401 3.660 11.027 1.00 94.56 124 LEU A O 1
ATOM 985 N N . LEU A 1 125 ? 9.796 2.234 10.045 1.00 93.62 125 LEU A N 1
ATOM 986 C CA . LEU A 1 125 ? 9.077 1.066 10.558 1.00 93.62 125 LEU A CA 1
ATOM 987 C C . LEU A 1 125 ? 9.288 0.920 12.070 1.00 93.62 125 LEU A C 1
ATOM 989 O O . LEU A 1 125 ? 8.353 0.583 12.793 1.00 93.62 125 LEU A O 1
ATOM 993 N N . ASN A 1 126 ? 10.505 1.188 12.540 1.00 93.31 126 ASN A N 1
ATOM 994 C CA . ASN A 1 126 ? 10.870 1.076 13.949 1.00 93.31 126 ASN A CA 1
ATOM 995 C C . ASN A 1 126 ? 10.177 2.136 14.818 1.00 93.31 126 ASN A C 1
ATOM 997 O O . ASN A 1 126 ? 9.894 1.864 15.983 1.00 93.31 126 ASN A O 1
ATOM 1001 N N . SER A 1 127 ? 9.841 3.305 14.261 1.00 94.81 127 SER A N 1
ATOM 1002 C CA . SER A 1 127 ? 9.037 4.323 14.947 1.00 94.81 127 SER A CA 1
ATOM 1003 C C . SER A 1 127 ? 7.532 4.014 14.963 1.00 94.81 127 SER A C 1
ATOM 1005 O O . SER A 1 127 ? 6.774 4.689 15.660 1.00 94.81 127 SER A O 1
ATOM 1007 N N . LEU A 1 128 ? 7.077 2.963 14.267 1.00 95.50 128 LEU A N 1
ATOM 1008 C CA . LEU A 1 128 ? 5.664 2.583 14.151 1.00 95.50 128 LEU A CA 1
ATOM 1009 C C . LEU A 1 128 ? 5.373 1.176 14.722 1.00 95.50 128 LEU A C 1
ATOM 1011 O O . LEU A 1 128 ? 5.088 0.242 13.959 1.00 95.50 128 LEU A O 1
ATOM 1015 N N . PRO A 1 129 ? 5.387 0.985 16.061 1.00 92.94 129 PRO A N 1
ATOM 1016 C CA . PRO A 1 129 ? 5.090 -0.301 16.699 1.00 92.94 129 PRO A CA 1
ATOM 1017 C C . PRO A 1 129 ? 3.788 -0.964 16.235 1.00 92.94 129 PRO A C 1
ATOM 1019 O O . PRO A 1 129 ? 3.732 -2.195 16.132 1.00 92.94 129 PRO A O 1
ATOM 1022 N N . MET A 1 130 ? 2.758 -0.170 15.912 1.00 92.31 130 MET A N 1
ATOM 1023 C CA . MET A 1 130 ? 1.486 -0.698 15.413 1.00 92.31 130 MET A CA 1
ATOM 1024 C C . MET A 1 130 ? 1.659 -1.417 14.077 1.00 92.31 130 MET A C 1
ATOM 1026 O O . MET A 1 130 ? 1.163 -2.531 13.915 1.00 92.31 130 MET A O 1
ATOM 1030 N N . ALA A 1 131 ? 2.437 -0.844 13.155 1.00 92.25 131 ALA A N 1
ATOM 1031 C CA . ALA A 1 131 ? 2.765 -1.483 11.884 1.00 92.25 131 ALA A CA 1
ATOM 1032 C C . ALA A 1 131 ? 3.682 -2.708 12.072 1.00 92.25 131 ALA A C 1
ATOM 1034 O O . ALA A 1 131 ? 3.552 -3.705 11.355 1.00 92.25 131 ALA A O 1
ATOM 1035 N N . GLY A 1 132 ? 4.575 -2.669 13.068 1.00 91.44 132 GLY A N 1
ATOM 1036 C CA . GLY A 1 132 ? 5.476 -3.773 13.418 1.00 91.44 132 GLY A CA 1
ATOM 1037 C C . GLY A 1 132 ? 4.764 -5.035 13.929 1.00 91.44 132 GLY A C 1
ATOM 1038 O O . GLY A 1 132 ? 5.275 -6.147 13.770 1.00 91.44 132 GLY A O 1
ATOM 1039 N N . CYS A 1 133 ? 3.561 -4.897 14.493 1.00 90.31 133 CYS A N 1
ATOM 1040 C CA . CYS A 1 133 ? 2.777 -6.025 15.000 1.00 90.31 133 CYS A CA 1
ATOM 1041 C C . CYS A 1 133 ? 2.046 -6.825 13.909 1.00 90.31 133 CYS A C 1
ATOM 1043 O O . CYS A 1 133 ? 1.631 -7.955 14.170 1.00 90.31 133 CYS A O 1
ATOM 1045 N N . LEU A 1 134 ? 1.905 -6.273 12.703 1.00 93.44 134 LEU A N 1
ATOM 1046 C CA . LEU A 1 134 ? 1.065 -6.822 11.640 1.00 93.44 134 LEU A CA 1
ATOM 1047 C C . LEU A 1 134 ? 1.742 -7.948 10.854 1.00 93.44 134 LEU A C 1
ATOM 1049 O O . LEU A 1 134 ? 2.967 -8.124 10.866 1.00 93.44 134 LEU A O 1
ATOM 1053 N N . VAL A 1 135 ? 0.925 -8.692 10.104 1.00 94.12 135 VAL A N 1
ATOM 1054 C CA . VAL A 1 135 ? 1.418 -9.632 9.091 1.00 94.12 135 VAL A CA 1
ATOM 1055 C C . VAL A 1 135 ? 2.281 -8.869 8.082 1.00 94.12 135 VAL A C 1
ATOM 1057 O O . VAL A 1 135 ? 1.910 -7.797 7.602 1.00 94.12 135 VAL A O 1
ATOM 1060 N N . SER A 1 136 ? 3.473 -9.403 7.813 1.00 94.00 136 SER A N 1
ATOM 1061 C CA . SER A 1 136 ? 4.446 -8.808 6.896 1.00 94.00 136 SER A CA 1
ATOM 1062 C C . SER A 1 136 ? 4.294 -9.360 5.495 1.00 94.00 136 SER A C 1
ATOM 1064 O O . SER A 1 136 ? 4.274 -10.577 5.329 1.00 94.00 136 SER A O 1
ATOM 1066 N N . ASN A 1 137 ? 4.347 -8.479 4.504 1.00 95.75 137 ASN A N 1
ATOM 1067 C CA . ASN A 1 137 ? 4.828 -8.814 3.177 1.00 95.75 137 ASN A CA 1
ATOM 1068 C C . ASN A 1 137 ? 6.041 -7.931 2.853 1.00 95.75 137 ASN A C 1
ATOM 1070 O O . ASN A 1 137 ? 5.894 -6.756 2.519 1.00 95.75 137 ASN A O 1
ATOM 1074 N N . HIS A 1 138 ? 7.241 -8.487 3.004 1.00 94.88 138 HIS A N 1
ATOM 1075 C CA . HIS A 1 138 ? 8.486 -7.781 2.718 1.00 94.88 138 HIS A CA 1
ATOM 1076 C C . HIS A 1 138 ? 8.988 -8.155 1.322 1.00 94.88 138 HIS A C 1
ATOM 1078 O O . HIS A 1 138 ? 9.220 -9.332 1.049 1.00 94.88 138 HIS A O 1
ATOM 1084 N N . LEU A 1 139 ? 9.126 -7.166 0.442 1.00 93.69 139 LEU A N 1
ATOM 1085 C CA . LEU A 1 139 ? 9.603 -7.359 -0.922 1.00 93.69 139 LEU A CA 1
ATOM 1086 C C . LEU A 1 139 ? 11.119 -7.188 -0.982 1.00 93.69 139 LEU A C 1
ATOM 1088 O O . LEU A 1 139 ? 11.649 -6.163 -0.561 1.00 93.69 139 LEU A O 1
ATOM 1092 N N . SER A 1 140 ? 11.789 -8.167 -1.575 1.00 92.50 140 SER A N 1
ATOM 1093 C CA . SER A 1 140 ? 13.191 -8.078 -1.962 1.00 92.50 140 SER A CA 1
ATOM 1094 C C . SER A 1 140 ? 13.316 -8.102 -3.481 1.00 92.50 140 SER A C 1
ATOM 1096 O O . SER A 1 140 ? 12.440 -8.606 -4.197 1.00 92.50 140 SER A O 1
ATOM 1098 N N . TRP A 1 141 ? 14.406 -7.535 -3.999 1.00 89.06 141 TRP A N 1
ATOM 1099 C CA . TRP A 1 141 ? 14.659 -7.562 -5.435 1.00 89.06 141 TRP A CA 1
ATOM 1100 C C . TRP A 1 141 ? 14.878 -8.997 -5.916 1.00 89.06 141 TRP A C 1
ATOM 1102 O O . TRP A 1 141 ? 15.734 -9.723 -5.410 1.00 89.06 141 TRP A O 1
ATOM 1112 N N . ASN A 1 142 ? 14.125 -9.391 -6.939 1.00 88.94 142 ASN A N 1
ATOM 1113 C CA . ASN A 1 142 ? 14.302 -10.663 -7.620 1.00 88.94 142 ASN A CA 1
ATOM 1114 C C . ASN A 1 142 ? 13.922 -10.503 -9.088 1.00 88.94 142 ASN A C 1
ATOM 1116 O O . ASN A 1 142 ? 12.791 -10.134 -9.400 1.00 88.94 142 ASN A O 1
ATOM 1120 N N . ILE A 1 143 ? 14.845 -10.844 -9.988 1.00 90.62 143 ILE A N 1
ATOM 1121 C CA . ILE A 1 143 ? 14.621 -10.761 -11.434 1.00 90.62 143 ILE A CA 1
ATOM 1122 C C . ILE A 1 143 ? 13.402 -11.579 -11.889 1.00 90.62 143 ILE A C 1
ATOM 1124 O O . ILE A 1 143 ? 12.714 -11.184 -12.821 1.00 90.62 143 ILE A O 1
ATOM 1128 N N . LYS A 1 144 ? 13.074 -12.679 -11.195 1.00 90.06 144 LYS A N 1
ATOM 1129 C CA . LYS A 1 144 ? 11.890 -13.507 -11.486 1.00 90.06 144 LYS A CA 1
ATOM 1130 C C . LYS A 1 144 ? 10.568 -12.782 -11.224 1.00 90.06 144 LYS A C 1
ATOM 1132 O O . LYS A 1 144 ? 9.544 -13.190 -11.755 1.00 90.06 144 LYS A O 1
ATOM 1137 N N . ASN A 1 145 ? 10.598 -11.727 -10.412 1.00 84.56 145 ASN A N 1
ATOM 1138 C CA . ASN A 1 145 ? 9.442 -10.895 -10.092 1.00 84.56 145 ASN A CA 1
ATOM 1139 C C . ASN A 1 145 ? 9.379 -9.634 -10.968 1.00 84.56 145 ASN A C 1
ATOM 1141 O O . ASN A 1 145 ? 8.481 -8.815 -10.775 1.00 84.56 145 ASN A O 1
ATOM 1145 N N . LEU A 1 146 ? 10.321 -9.451 -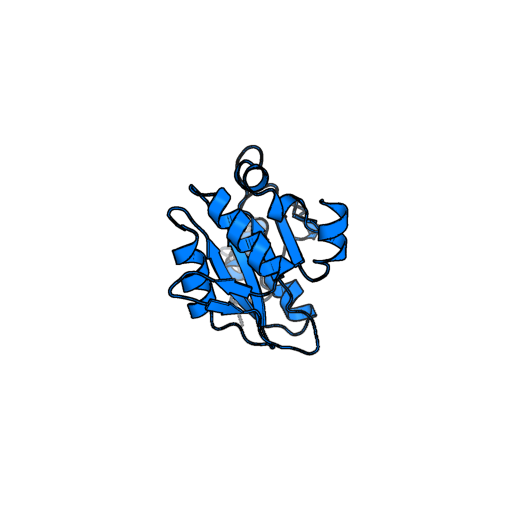11.904 1.00 88.31 146 LEU A N 1
ATOM 1146 C CA . LEU A 1 146 ? 10.306 -8.319 -1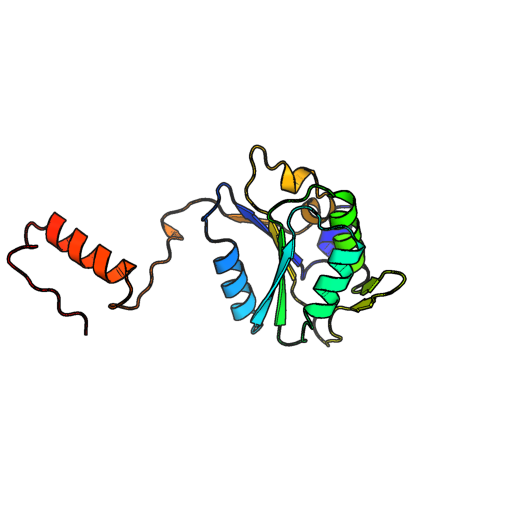2.821 1.00 88.31 146 LEU A CA 1
ATOM 1147 C C . LEU A 1 146 ? 9.046 -8.388 -13.685 1.00 88.31 146 LEU A C 1
ATOM 1149 O O . LEU A 1 146 ? 8.853 -9.317 -14.468 1.00 88.31 146 LEU A O 1
ATOM 1153 N N . ARG A 1 147 ? 8.204 -7.366 -13.557 1.00 84.56 147 ARG A N 1
ATOM 1154 C CA . ARG A 1 147 ? 7.052 -7.158 -14.427 1.00 84.56 147 ARG A CA 1
ATOM 1155 C C . ARG A 1 147 ? 7.385 -6.053 -15.413 1.00 84.56 147 ARG A C 1
ATOM 1157 O O . ARG A 1 147 ? 7.760 -4.953 -15.017 1.00 84.56 147 ARG A O 1
ATOM 1164 N N . VAL A 1 148 ? 7.227 -6.354 -16.693 1.00 86.06 148 VAL A N 1
ATOM 1165 C CA . VAL A 1 148 ? 7.341 -5.385 -17.786 1.00 86.06 148 VAL A CA 1
ATOM 1166 C C . VAL A 1 148 ? 6.001 -5.288 -18.496 1.00 86.06 148 VAL A C 1
ATOM 1168 O O . VAL A 1 148 ? 5.283 -6.287 -18.610 1.00 86.06 148 VAL A O 1
ATOM 1171 N N . SER A 1 149 ? 5.658 -4.086 -18.963 1.00 87.50 149 SER A N 1
ATOM 1172 C CA . SER A 1 149 ? 4.449 -3.884 -19.764 1.00 87.50 149 SER A CA 1
ATOM 1173 C C . SER A 1 149 ? 4.457 -4.832 -20.960 1.00 87.50 149 SER A C 1
ATOM 1175 O O . SER A 1 149 ? 5.488 -4.978 -21.603 1.00 87.50 149 SER A O 1
ATOM 1177 N N . GLN A 1 150 ? 3.328 -5.474 -21.249 1.00 87.00 150 GLN A N 1
ATOM 1178 C CA . GLN A 1 150 ? 3.162 -6.306 -22.449 1.00 87.00 150 GLN A CA 1
ATOM 1179 C C . GLN A 1 150 ? 2.584 -5.506 -23.626 1.00 87.00 150 GLN A C 1
ATOM 1181 O O . GLN A 1 150 ? 2.423 -6.035 -24.721 1.00 87.00 150 GLN A O 1
ATOM 1186 N N . GLU A 1 151 ? 2.259 -4.229 -23.411 1.00 91.38 151 GLU A N 1
ATOM 1187 C CA . GLU A 1 151 ? 1.791 -3.343 -24.468 1.00 91.38 151 GLU A CA 1
ATOM 1188 C C . GLU A 1 151 ? 2.967 -2.959 -25.369 1.00 91.38 151 GLU A C 1
ATOM 1190 O O . GLU A 1 151 ? 3.902 -2.281 -24.931 1.00 91.38 151 GLU A O 1
ATOM 1195 N N . ILE A 1 152 ? 2.896 -3.386 -26.630 1.00 87.06 152 ILE A N 1
ATOM 1196 C CA . ILE A 1 152 ? 3.943 -3.212 -27.649 1.00 87.06 152 ILE A CA 1
ATOM 1197 C C . ILE A 1 152 ? 4.331 -1.736 -27.811 1.00 87.06 152 ILE A C 1
ATOM 1199 O O . ILE A 1 152 ? 5.509 -1.418 -27.954 1.00 87.06 152 ILE A O 1
ATOM 1203 N N . ASN A 1 153 ? 3.352 -0.837 -27.701 1.00 90.56 153 ASN A N 1
ATOM 1204 C CA . ASN A 1 153 ? 3.536 0.604 -27.872 1.00 90.56 153 ASN A CA 1
ATOM 1205 C C . ASN A 1 153 ? 3.940 1.319 -26.572 1.00 90.56 153 ASN A C 1
ATOM 1207 O O . ASN A 1 153 ? 4.076 2.543 -26.558 1.00 90.56 153 ASN A O 1
ATOM 1211 N N . SER A 1 154 ? 4.118 0.591 -25.463 1.00 92.88 154 SER A N 1
ATOM 1212 C CA . SER A 1 154 ? 4.540 1.215 -24.210 1.00 92.88 154 SER A CA 1
ATOM 1213 C C . SER A 1 154 ? 5.979 1.738 -24.316 1.00 92.88 154 SER A C 1
ATOM 1215 O O . SER A 1 154 ? 6.819 1.086 -24.940 1.00 92.88 154 SER A O 1
ATOM 1217 N N . PRO A 1 155 ? 6.322 2.861 -23.652 1.00 92.88 155 PRO A N 1
ATOM 1218 C CA . PRO A 1 155 ? 7.671 3.429 -23.718 1.00 92.88 155 PRO A CA 1
ATOM 1219 C C . PRO A 1 155 ? 8.779 2.428 -23.362 1.00 92.88 155 PRO A C 1
ATOM 1221 O O . PRO A 1 155 ? 9.839 2.428 -23.982 1.00 92.88 155 PRO A O 1
ATOM 1224 N N . MET A 1 156 ? 8.510 1.538 -22.399 1.00 92.00 156 MET A N 1
ATOM 1225 C CA . MET A 1 156 ? 9.429 0.463 -22.019 1.00 92.00 156 MET A CA 1
ATOM 1226 C C . MET A 1 156 ? 9.643 -0.528 -23.167 1.00 92.00 156 MET A C 1
ATOM 1228 O O . MET A 1 156 ? 10.784 -0.822 -23.505 1.00 92.00 156 MET A O 1
ATOM 1232 N N . GLN A 1 157 ? 8.568 -1.023 -23.789 1.00 92.62 157 GLN A N 1
ATOM 1233 C CA . GLN A 1 157 ? 8.678 -1.982 -24.892 1.00 92.62 157 GLN A CA 1
ATOM 1234 C C . GLN A 1 157 ? 9.338 -1.363 -26.123 1.00 92.62 157 GLN A C 1
ATOM 1236 O O . GLN A 1 157 ? 10.176 -2.009 -26.750 1.00 92.62 157 GLN A O 1
ATOM 1241 N N . VAL A 1 158 ? 9.042 -0.101 -26.437 1.00 92.56 158 VAL A N 1
ATOM 1242 C CA . VAL A 1 158 ? 9.718 0.631 -27.516 1.00 92.56 158 VAL A CA 1
ATOM 1243 C C . VAL A 1 158 ? 11.226 0.687 -27.263 1.00 92.56 158 VAL A C 1
ATOM 1245 O O . VAL A 1 158 ? 12.006 0.279 -28.124 1.00 92.56 158 VAL A O 1
ATOM 1248 N N . ALA A 1 159 ? 11.646 1.100 -26.063 1.00 93.44 159 ALA A N 1
ATOM 1249 C CA . ALA A 1 159 ? 13.059 1.145 -25.693 1.00 93.44 159 ALA A CA 1
ATOM 1250 C C . ALA A 1 159 ? 13.722 -0.244 -25.743 1.00 93.44 159 ALA A C 1
ATOM 1252 O O . ALA A 1 159 ? 14.792 -0.387 -26.331 1.00 93.44 159 ALA A O 1
ATOM 1253 N N . CYS A 1 160 ? 13.082 -1.279 -25.187 1.00 92.06 160 CYS A N 1
ATOM 1254 C CA . CYS A 1 160 ? 13.596 -2.651 -25.214 1.00 92.06 160 CYS A CA 1
ATOM 1255 C C . CYS A 1 160 ? 13.784 -3.180 -26.642 1.00 92.06 160 CYS A C 1
ATOM 1257 O O . CYS A 1 160 ? 14.794 -3.824 -26.921 1.00 92.06 160 CYS A O 1
ATOM 1259 N N . ASN A 1 161 ? 12.849 -2.900 -27.555 1.00 92.25 161 ASN A N 1
ATOM 1260 C CA . ASN A 1 161 ? 12.966 -3.338 -28.944 1.00 92.25 161 ASN A CA 1
ATOM 1261 C C . ASN A 1 161 ? 14.144 -2.659 -29.659 1.00 92.25 161 ASN A C 1
ATOM 1263 O O . ASN A 1 161 ? 14.914 -3.345 -30.331 1.00 92.25 161 ASN A O 1
ATOM 1267 N N . TYR A 1 162 ? 14.339 -1.349 -29.468 1.00 93.69 162 TYR A N 1
ATOM 1268 C CA . TYR A 1 162 ? 15.491 -0.642 -30.038 1.00 93.69 162 TYR A CA 1
ATOM 1269 C C . TYR A 1 162 ? 16.826 -1.095 -29.434 1.00 93.69 162 TYR A C 1
ATOM 1271 O O . TYR A 1 162 ? 17.780 -1.309 -30.179 1.00 93.69 162 TYR A O 1
ATOM 1279 N N . LEU A 1 163 ? 16.897 -1.315 -28.116 1.00 94.56 163 LEU A N 1
ATOM 1280 C CA . LEU A 1 163 ? 18.093 -1.870 -27.468 1.00 94.56 163 LEU A CA 1
ATOM 1281 C C . LEU A 1 163 ? 18.426 -3.272 -28.001 1.00 94.56 163 LEU A C 1
ATOM 1283 O O . LEU A 1 163 ? 19.581 -3.562 -28.286 1.00 94.56 163 LEU A O 1
ATOM 1287 N N . ASN A 1 164 ? 17.418 -4.114 -28.236 1.00 93.81 164 ASN A N 1
ATOM 1288 C CA . ASN A 1 164 ? 17.622 -5.433 -28.834 1.00 93.81 164 ASN A CA 1
ATOM 1289 C C . ASN A 1 164 ? 18.098 -5.362 -30.303 1.00 93.81 164 ASN A C 1
ATOM 1291 O O . ASN A 1 164 ? 18.850 -6.237 -30.725 1.00 93.81 164 ASN A O 1
ATOM 1295 N N . LEU A 1 165 ? 17.703 -4.353 -31.092 1.00 95.00 165 LEU A N 1
ATOM 1296 C CA . LEU A 1 165 ? 18.284 -4.134 -32.429 1.00 95.00 165 LEU A CA 1
ATOM 1297 C C . LEU A 1 165 ? 19.722 -3.620 -32.363 1.00 95.00 165 LEU A C 1
ATOM 1299 O O . LEU A 1 165 ? 20.547 -4.039 -33.175 1.00 95.00 165 LEU A O 1
ATOM 1303 N N . LEU A 1 166 ? 20.026 -2.742 -31.404 1.00 95.75 166 LEU A N 1
ATOM 1304 C CA . LEU A 1 166 ? 21.386 -2.269 -31.158 1.00 95.75 166 LEU A CA 1
ATOM 1305 C C . LEU A 1 166 ? 22.313 -3.444 -30.813 1.00 95.75 166 LEU A C 1
ATOM 1307 O O . LEU A 1 166 ? 23.353 -3.594 -31.449 1.00 95.75 166 LEU A O 1
ATOM 1311 N N . ASP A 1 167 ? 21.892 -4.325 -29.901 1.00 96.94 167 ASP A N 1
ATOM 1312 C CA . ASP A 1 167 ? 22.639 -5.533 -29.518 1.00 96.94 167 ASP A CA 1
ATOM 1313 C C . ASP A 1 167 ? 22.870 -6.494 -30.698 1.00 96.94 167 ASP A C 1
ATOM 1315 O O . ASP A 1 167 ? 23.853 -7.235 -30.725 1.00 96.94 167 ASP A O 1
ATOM 1319 N N . ARG A 1 168 ? 21.978 -6.480 -31.697 1.00 96.25 168 ARG A N 1
ATOM 1320 C CA . ARG A 1 168 ? 22.086 -7.286 -32.926 1.00 96.25 168 ARG A CA 1
ATOM 1321 C C . ARG A 1 168 ? 22.811 -6.580 -34.069 1.00 96.25 168 ARG A C 1
ATOM 1323 O O . ARG A 1 168 ? 23.042 -7.214 -35.093 1.00 96.25 168 ARG A O 1
ATOM 1330 N N . ILE A 1 169 ? 23.179 -5.305 -33.909 1.00 95.00 169 ILE A N 1
ATOM 1331 C CA . ILE A 1 169 ? 23.792 -4.472 -34.959 1.00 95.00 169 ILE A CA 1
ATOM 1332 C C . ILE A 1 169 ? 22.843 -4.320 -36.172 1.00 95.00 169 ILE A C 1
ATOM 1334 O O . ILE A 1 169 ? 23.245 -4.313 -37.331 1.00 95.00 169 ILE A O 1
ATOM 1338 N N . GLU A 1 170 ? 21.541 -4.216 -35.904 1.00 95.88 170 GLU A N 1
ATOM 1339 C CA . GLU A 1 170 ? 20.487 -4.097 -36.926 1.00 95.88 170 GLU A CA 1
ATOM 1340 C C . GLU A 1 170 ? 19.740 -2.756 -36.854 1.00 95.88 170 GLU A C 1
ATOM 1342 O O . GLU A 1 170 ? 18.757 -2.554 -37.564 1.00 95.88 170 GLU A O 1
ATOM 1347 N N . LEU A 1 171 ? 20.195 -1.834 -35.999 1.00 92.38 171 LEU A N 1
ATOM 1348 C CA . LEU A 1 171 ? 19.508 -0.569 -35.731 1.00 92.38 171 LEU A CA 1
ATOM 1349 C C . LEU A 1 171 ? 19.328 0.294 -36.991 1.00 92.38 171 LEU A C 1
ATOM 1351 O O . LEU A 1 171 ? 18.251 0.842 -37.202 1.00 92.38 171 LEU A O 1
ATOM 1355 N N . ASP A 1 172 ? 20.357 0.369 -37.837 1.00 92.88 172 ASP A N 1
ATOM 1356 C CA . ASP A 1 172 ? 20.346 1.182 -39.062 1.00 92.88 172 ASP A CA 1
ATOM 1357 C C . ASP A 1 172 ? 19.726 0.455 -40.268 1.00 92.88 172 ASP A C 1
ATOM 1359 O O . ASP A 1 172 ? 19.524 1.052 -41.324 1.00 92.88 172 ASP A O 1
ATOM 1363 N N . THR A 1 173 ? 19.462 -0.852 -40.150 1.00 92.75 173 THR A N 1
ATOM 1364 C CA . THR A 1 173 ? 19.039 -1.707 -41.275 1.00 92.75 173 THR A CA 1
ATOM 1365 C C . THR A 1 173 ? 17.615 -2.234 -41.133 1.00 92.75 173 THR A C 1
ATOM 1367 O O . THR A 1 173 ? 17.035 -2.677 -42.128 1.00 92.75 173 THR A O 1
ATOM 1370 N N . LYS A 1 174 ? 17.028 -2.184 -39.931 1.00 90.19 174 LYS A N 1
ATOM 1371 C CA . LYS A 1 174 ? 15.654 -2.622 -39.660 1.00 90.19 174 LYS A CA 1
ATOM 1372 C C . LYS A 1 174 ? 14.836 -1.528 -38.988 1.00 90.19 174 LYS A C 1
ATOM 1374 O O . LYS A 1 174 ? 15.164 -1.062 -37.903 1.00 90.19 174 LYS A O 1
ATOM 1379 N N . GLU A 1 175 ? 13.693 -1.213 -39.586 1.00 86.00 175 GLU A N 1
ATOM 1380 C CA . GLU A 1 175 ? 12.654 -0.416 -38.934 1.00 86.00 175 GLU A CA 1
ATOM 1381 C C . GLU A 1 175 ? 11.738 -1.304 -38.082 1.00 86.00 175 GLU A C 1
ATOM 1383 O O . GLU A 1 175 ? 11.325 -2.388 -38.504 1.00 86.00 175 GLU A O 1
ATOM 1388 N N . ILE A 1 176 ? 11.382 -0.828 -36.886 1.00 84.88 176 ILE A N 1
ATOM 1389 C CA . ILE A 1 176 ? 10.393 -1.484 -36.025 1.00 84.88 176 ILE A CA 1
ATOM 1390 C C . ILE A 1 176 ? 9.029 -0.851 -36.281 1.00 84.88 176 ILE A C 1
ATOM 1392 O O . ILE A 1 176 ? 8.831 0.343 -36.067 1.00 84.88 176 ILE A O 1
ATOM 1396 N N . LEU A 1 177 ? 8.068 -1.673 -36.695 1.00 84.94 177 LEU A N 1
ATOM 1397 C CA . LEU A 1 177 ? 6.670 -1.276 -36.807 1.00 84.94 177 LEU A CA 1
ATOM 1398 C C . LEU A 1 177 ? 5.922 -1.736 -35.558 1.00 84.94 177 LEU A C 1
ATOM 1400 O O . LEU A 1 177 ? 5.602 -2.915 -35.416 1.00 84.94 177 LEU A O 1
ATOM 1404 N N . PHE A 1 178 ? 5.633 -0.795 -34.668 1.00 81.50 178 PHE A N 1
ATOM 1405 C CA . PHE A 1 178 ? 4.786 -1.026 -33.506 1.00 81.50 178 PHE A CA 1
ATOM 1406 C C . PHE A 1 178 ? 3.314 -0.951 -33.957 1.00 81.50 178 PHE A C 1
ATOM 1408 O O . PHE A 1 178 ? 2.822 0.129 -34.290 1.00 81.50 178 PHE A O 1
ATOM 1415 N N . ARG A 1 179 ? 2.646 -2.104 -34.091 1.00 74.50 179 ARG A N 1
ATOM 1416 C CA . ARG A 1 179 ? 1.243 -2.234 -34.527 1.00 74.50 179 ARG A CA 1
ATOM 1417 C C . ARG A 1 179 ? 0.415 -2.957 -33.480 1.00 74.50 179 ARG A C 1
ATOM 1419 O O . ARG A 1 179 ? 0.948 -3.924 -32.895 1.00 74.50 179 ARG A O 1
#

Organism: NCBI:txid588596

pLDDT: mean 93.3, std 4.94, range [69.25, 98.56]

Secondary structure (DSSP, 8-state):
-HHHHHHH-TTEEEEEESSTTSSHHHHHHHHHHHTT-EEEEEEE-TT--HHHHHHHHHHH---TTEEEEEEE---S-HHHHHHHHHHHHHHSEEE-SS-EEEPPP-SSPPPEEEEE---GGGHHHHT-HHHHTSEEEEE---GGG------TTSHHHHHHHHHHHHHTT-TTT------

Foldseek 3Di:
DLVVLQVQQVLEEEEAEQAPPLCSVVVVCVVQVVVQAAEQEDEAAEPCALVNSQVSLQVSPDDPRHAYEYEYEYYPPLVSVQVNLCCCSRVQWGDDPVGIDGNYDDPDDHRYYYYYHNDVVSVRVVSHVSSVSYHYDYGYDDPVPDDDDPQCPDPRNVVVVLVVCVVVVCNVPDDDDRD

Radius of gyration: 20.37 Å; chains: 1; bounding box: 44×31×63 Å

Sequence (179 aa):
MSKIYRELCQNVIRVSSDLSGQGKTEWIKEASFAKKKIPRSLLISDGMEFGRLVRQFKECKLRAVESLHINIVSSDHPEDVNMFLFELLTLGIVSTNVDIACLPPSETPTYIFIEIASTTEQHLLNSLPMAGCLVSNHLSWNIKNLRVSQEINSPMQVACNYLNLLDRIELDTKEILFR